Protein AF-A0A1V5KSR5-F1 (afdb_monomer)

Structure (mmCIF, N/CA/C/O backbone):
data_AF-A0A1V5KSR5-F1
#
_entry.id   AF-A0A1V5KSR5-F1
#
loop_
_atom_site.group_PDB
_atom_site.id
_atom_site.type_symbol
_atom_site.label_atom_id
_atom_site.label_alt_id
_atom_site.label_comp_id
_atom_site.label_asym_id
_atom_site.label_entity_id
_atom_site.label_seq_id
_atom_site.pdbx_PDB_ins_code
_atom_site.Cartn_x
_atom_site.Cartn_y
_atom_site.Cartn_z
_atom_site.occupancy
_atom_site.B_iso_or_equiv
_atom_site.auth_seq_id
_atom_site.auth_comp_id
_atom_site.auth_asym_id
_atom_site.auth_atom_id
_atom_site.pdbx_PDB_model_num
ATOM 1 N N . MET A 1 1 ? 2.555 12.679 0.188 1.00 94.00 1 MET A N 1
ATOM 2 C CA . MET A 1 1 ? 1.390 11.803 0.473 1.00 94.00 1 MET A CA 1
ATOM 3 C C . MET A 1 1 ? 0.730 12.075 1.829 1.00 94.00 1 MET A C 1
ATOM 5 O O . MET A 1 1 ? -0.489 12.049 1.887 1.00 94.00 1 MET A O 1
ATOM 9 N N . GLN A 1 2 ? 1.473 12.402 2.895 1.00 97.75 2 GLN A N 1
ATOM 10 C CA . GLN A 1 2 ? 0.909 12.719 4.222 1.00 97.75 2 GLN A CA 1
ATOM 11 C C . GLN A 1 2 ? -0.138 13.855 4.212 1.00 97.75 2 GLN A C 1
ATOM 13 O O . GLN A 1 2 ? -1.221 13.693 4.763 1.00 97.75 2 GLN A O 1
ATOM 18 N N . G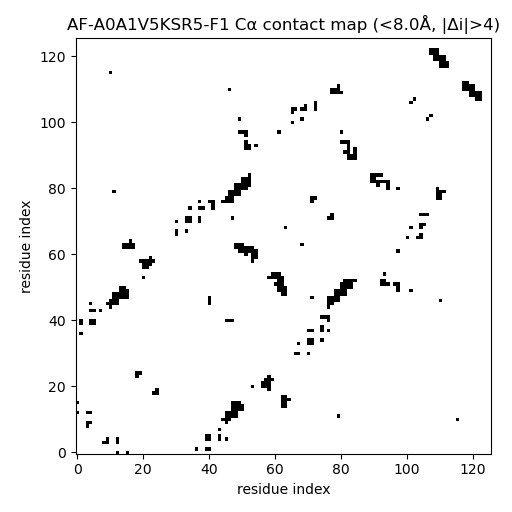LN A 1 3 ? 0.135 14.974 3.529 1.00 98.31 3 GLN A N 1
ATOM 19 C CA . GLN A 1 3 ? -0.839 16.070 3.383 1.00 98.31 3 GLN A CA 1
ATOM 20 C C . GLN A 1 3 ? -2.127 15.622 2.673 1.00 98.31 3 GLN A C 1
ATOM 22 O O . GLN A 1 3 ? -3.218 15.999 3.085 1.00 98.31 3 GLN A O 1
ATOM 27 N N . ALA A 1 4 ? -2.012 14.773 1.645 1.00 98.25 4 ALA A N 1
ATOM 28 C CA . ALA A 1 4 ? -3.173 14.206 0.962 1.00 98.25 4 ALA A CA 1
ATOM 29 C C . ALA A 1 4 ? -3.994 13.322 1.912 1.00 98.25 4 ALA A C 1
ATOM 31 O O . ALA A 1 4 ? -5.208 13.487 1.983 1.00 98.25 4 ALA A O 1
ATOM 32 N N . ALA A 1 5 ? -3.342 12.462 2.704 1.00 98.38 5 ALA A N 1
ATOM 33 C CA . ALA A 1 5 ? -4.019 11.652 3.717 1.00 98.38 5 ALA A CA 1
ATOM 34 C C . ALA A 1 5 ? -4.799 12.524 4.718 1.00 98.38 5 ALA A C 1
ATOM 36 O O . ALA A 1 5 ? -5.960 12.253 5.001 1.00 98.38 5 ALA A O 1
ATOM 37 N N . LEU A 1 6 ? -4.200 13.620 5.191 1.00 98.44 6 LEU A N 1
ATOM 38 C CA . LEU A 1 6 ? -4.814 14.531 6.165 1.00 98.44 6 LEU A CA 1
ATOM 39 C C . LEU A 1 6 ? -5.889 15.463 5.584 1.00 98.44 6 LEU A C 1
ATOM 41 O O . LEU A 1 6 ? -6.563 16.148 6.347 1.00 98.44 6 LEU A O 1
ATOM 45 N N . SER A 1 7 ? -6.072 15.498 4.264 1.00 98.38 7 SER A N 1
ATOM 46 C CA . SER A 1 7 ? -7.016 16.421 3.618 1.00 98.38 7 SER A CA 1
ATOM 47 C C . SER A 1 7 ? -8.494 16.077 3.850 1.00 98.38 7 SER A C 1
ATOM 49 O O . SER A 1 7 ? -9.356 16.924 3.636 1.00 98.38 7 SER A O 1
ATOM 51 N N . GLY A 1 8 ? -8.807 14.831 4.228 1.00 97.19 8 GLY A N 1
ATOM 52 C CA . GLY A 1 8 ? -10.183 14.321 4.301 1.00 97.19 8 GLY A CA 1
ATOM 53 C C . GLY A 1 8 ? -10.836 14.042 2.936 1.00 97.19 8 GLY A C 1
ATOM 54 O O . GLY A 1 8 ? -12.001 13.648 2.875 1.00 97.19 8 GLY A O 1
ATOM 55 N N . LEU A 1 9 ? -10.100 14.218 1.833 1.00 98.12 9 LEU A N 1
ATOM 56 C CA . LEU A 1 9 ? -10.627 14.046 0.476 1.00 98.12 9 LEU A CA 1
ATOM 57 C C . LEU A 1 9 ? -10.590 12.594 -0.014 1.00 98.12 9 LEU A C 1
ATOM 59 O O . LEU A 1 9 ? -11.379 12.230 -0.884 1.00 98.12 9 LEU A O 1
ATOM 63 N N . PHE A 1 10 ? -9.700 11.767 0.536 1.00 98.31 10 PHE A N 1
ATOM 64 C CA . PHE A 1 10 ? -9.401 10.438 0.005 1.00 98.31 10 PHE A CA 1
ATOM 65 C C . PHE A 1 10 ? -9.655 9.346 1.035 1.00 98.31 10 PHE A C 1
ATOM 67 O O . PHE A 1 10 ? -9.321 9.497 2.206 1.00 98.31 10 PHE A O 1
ATOM 74 N N . ASP A 1 11 ? -10.184 8.218 0.569 1.00 98.50 11 ASP A N 1
ATOM 75 C CA . ASP A 1 11 ? -10.325 7.007 1.382 1.00 98.50 11 ASP A CA 1
ATOM 76 C C . ASP A 1 11 ? -9.084 6.099 1.258 1.00 98.50 11 ASP A C 1
ATOM 78 O O . ASP A 1 11 ? -8.766 5.331 2.168 1.00 98.50 11 ASP A O 1
ATOM 82 N N . ILE A 1 12 ? -8.376 6.196 0.125 1.00 98.62 12 ILE A N 1
ATOM 83 C CA . ILE A 1 12 ? -7.230 5.365 -0.259 1.00 98.62 12 ILE A CA 1
ATOM 84 C C . ILE A 1 12 ? -6.104 6.278 -0.753 1.00 98.62 12 ILE A C 1
ATOM 86 O O . ILE A 1 12 ? -6.349 7.189 -1.545 1.00 98.62 12 ILE A O 1
ATOM 90 N N . ILE A 1 13 ? -4.868 6.009 -0.333 1.00 98.62 13 ILE A N 1
ATOM 91 C CA . ILE A 1 13 ? -3.665 6.596 -0.925 1.00 98.62 13 ILE A CA 1
ATOM 92 C C . ILE A 1 13 ? -2.985 5.547 -1.807 1.00 98.62 13 ILE A C 1
ATOM 94 O O . ILE A 1 13 ? -2.533 4.509 -1.319 1.00 98.62 13 ILE A O 1
ATOM 98 N N . ALA A 1 14 ? -2.952 5.832 -3.108 1.00 97.50 14 ALA A N 1
ATOM 99 C CA . ALA A 1 14 ? -2.456 4.932 -4.142 1.00 97.50 14 ALA A CA 1
ATOM 100 C C . ALA A 1 14 ? -0.925 4.806 -4.137 1.00 97.50 14 ALA A C 1
ATOM 102 O O . ALA A 1 14 ? -0.228 5.776 -3.805 1.00 97.50 14 ALA A O 1
ATOM 103 N N . HIS A 1 15 ? -0.434 3.622 -4.532 1.00 94.50 15 HIS A N 1
ATOM 104 C CA . HIS A 1 15 ? 0.977 3.277 -4.782 1.00 94.50 15 HIS A CA 1
ATOM 105 C C . HIS A 1 15 ? 1.992 4.075 -3.922 1.00 94.50 15 HIS A C 1
ATOM 107 O O . HIS A 1 15 ? 2.746 4.909 -4.445 1.00 94.50 15 HIS A O 1
ATOM 113 N N . PRO A 1 16 ? 2.006 3.878 -2.587 1.00 93.06 16 PRO A N 1
ATOM 114 C CA . PRO A 1 16 ? 3.008 4.492 -1.719 1.00 93.06 16 PRO A CA 1
ATOM 115 C C . PRO A 1 16 ? 4.393 4.005 -2.150 1.00 93.06 16 PRO A C 1
ATOM 117 O O . PRO A 1 16 ? 4.532 2.826 -2.414 1.00 93.06 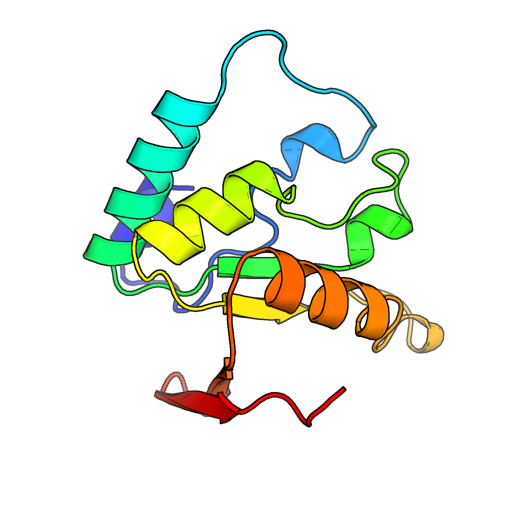16 PRO A O 1
ATOM 120 N N . ASP A 1 17 ? 5.387 4.896 -2.214 1.00 96.81 17 ASP A N 1
ATOM 121 C CA . ASP A 1 17 ? 6.733 4.670 -2.787 1.00 96.81 17 ASP A CA 1
ATOM 122 C C . ASP A 1 17 ? 6.871 4.671 -4.327 1.00 96.81 17 ASP A C 1
ATOM 124 O O . ASP A 1 17 ? 7.949 4.367 -4.842 1.00 96.81 17 ASP A O 1
ATOM 128 N N . LEU A 1 18 ? 5.861 5.175 -5.058 1.00 97.31 18 LEU A N 1
ATOM 129 C CA . LEU A 1 18 ? 5.872 5.364 -6.525 1.00 97.31 18 LEU A CA 1
ATOM 130 C C . LEU A 1 18 ? 7.171 5.964 -7.099 1.00 97.31 18 LEU A C 1
ATOM 132 O O . LEU A 1 18 ? 7.512 5.700 -8.250 1.00 97.31 18 LEU A O 1
ATOM 136 N N . ILE A 1 19 ? 7.916 6.749 -6.313 1.00 95.81 19 ILE A N 1
ATOM 137 C CA . ILE A 1 19 ? 9.224 7.299 -6.694 1.00 95.81 19 ILE A CA 1
ATOM 138 C C . ILE A 1 19 ? 10.179 6.234 -7.270 1.00 95.81 19 ILE A C 1
ATOM 140 O O . ILE A 1 19 ? 10.963 6.547 -8.163 1.00 95.81 19 ILE A O 1
ATOM 144 N N . LYS A 1 20 ? 10.053 4.960 -6.858 1.00 96.81 20 LYS A N 1
ATOM 145 C CA . LYS A 1 20 ? 10.873 3.851 -7.369 1.00 96.81 20 LYS A CA 1
ATOM 146 C C . LYS A 1 20 ? 10.484 3.335 -8.756 1.00 96.81 20 LYS A C 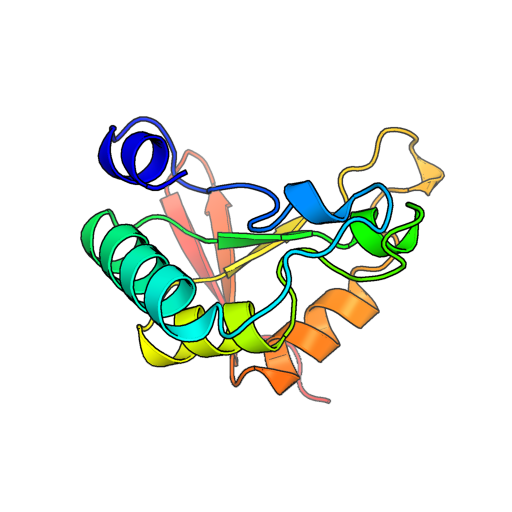1
ATOM 148 O O . LYS A 1 20 ? 11.152 2.438 -9.265 1.00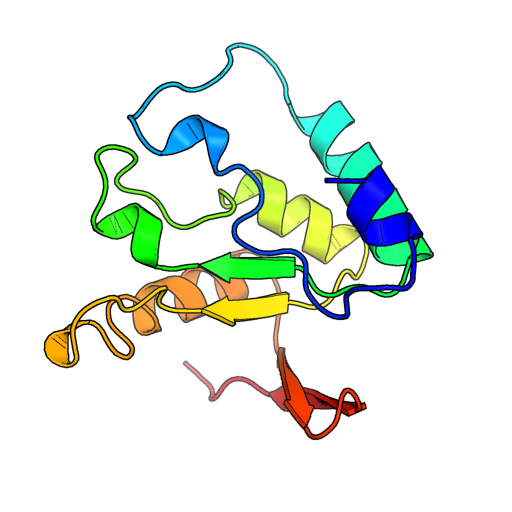 96.81 20 LYS A O 1
ATOM 153 N N . LYS A 1 21 ? 9.430 3.871 -9.389 1.00 97.94 21 LYS A N 1
ATOM 154 C CA . LYS A 1 21 ? 8.841 3.370 -10.650 1.00 97.94 21 LYS A CA 1
ATOM 155 C C . LYS A 1 21 ? 9.861 3.070 -11.745 1.00 97.94 21 LYS A C 1
ATOM 157 O O . LYS A 1 21 ? 9.766 2.033 -12.396 1.00 97.94 21 LYS A O 1
ATOM 162 N N . PHE A 1 22 ? 10.855 3.936 -11.903 1.00 98.12 22 PHE A N 1
ATOM 163 C CA . PHE A 1 22 ? 11.912 3.796 -12.907 1.00 98.12 22 PHE A CA 1
ATOM 164 C C . PHE A 1 22 ? 13.225 3.251 -12.322 1.00 98.12 22 PHE A C 1
ATOM 166 O O . PHE A 1 22 ? 14.300 3.620 -12.773 1.00 98.12 22 PHE A O 1
ATOM 173 N N . ALA A 1 23 ? 13.135 2.388 -11.305 1.00 96.44 23 ALA A N 1
ATOM 174 C CA . ALA A 1 23 ? 14.255 1.762 -10.594 1.00 96.44 23 ALA A CA 1
ATOM 175 C C . ALA A 1 23 ? 15.175 2.714 -9.799 1.00 96.44 23 ALA A C 1
ATOM 177 O O . ALA A 1 23 ? 16.187 2.271 -9.256 1.00 96.44 23 ALA A O 1
ATOM 178 N N . PHE A 1 24 ? 14.804 3.989 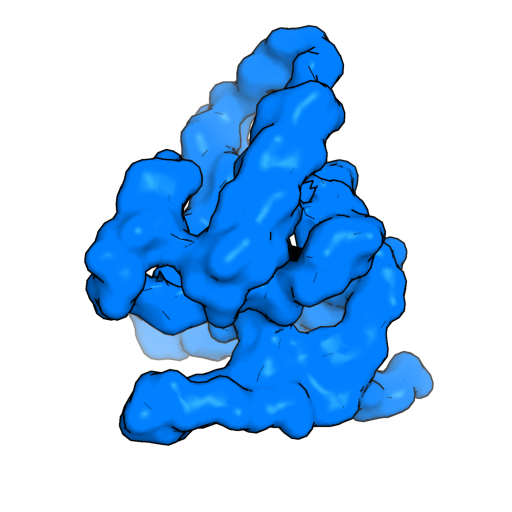-9.643 1.00 95.75 24 PHE A N 1
ATOM 179 C CA . PHE A 1 24 ? 15.505 4.933 -8.768 1.00 95.75 24 PHE A CA 1
ATOM 180 C C . PHE A 1 24 ? 15.071 4.743 -7.317 1.00 95.75 24 PHE A C 1
ATOM 182 O O . PHE A 1 24 ? 13.945 5.070 -6.947 1.00 95.75 24 PHE A O 1
ATOM 189 N N . ARG A 1 25 ? 15.967 4.217 -6.482 1.00 94.12 25 ARG A N 1
ATOM 190 C CA . ARG A 1 25 ? 15.710 4.007 -5.054 1.00 94.12 25 ARG A CA 1
ATOM 191 C C . ARG A 1 25 ? 16.557 4.978 -4.233 1.00 94.12 25 ARG A C 1
ATOM 193 O O . ARG A 1 25 ? 17.748 5.102 -4.519 1.00 94.12 25 ARG A O 1
ATOM 200 N N . PRO A 1 26 ? 15.975 5.678 -3.246 1.00 91.38 26 PRO A N 1
ATOM 201 C CA . PRO A 1 26 ? 16.767 6.496 -2.343 1.00 91.38 26 PRO A CA 1
ATOM 202 C C . PRO A 1 26 ? 17.715 5.605 -1.531 1.00 91.38 26 PRO A C 1
ATOM 204 O O . PRO A 1 26 ? 17.384 4.471 -1.189 1.00 91.38 26 PRO A O 1
ATOM 207 N N . SER A 1 27 ? 18.906 6.122 -1.248 1.00 91.44 27 SER A N 1
ATOM 208 C CA . SER A 1 27 ? 19.889 5.468 -0.387 1.00 91.44 27 SER A CA 1
ATOM 209 C C . SER A 1 27 ? 19.646 5.806 1.083 1.00 91.44 27 SER A C 1
ATOM 211 O O . SER A 1 27 ? 19.194 6.908 1.392 1.00 91.44 27 SER A O 1
ATOM 213 N N . GLY A 1 28 ? 20.059 4.913 1.982 1.00 93.50 28 GLY A N 1
ATOM 214 C CA . GLY A 1 28 ? 19.965 5.113 3.429 1.00 93.50 28 GLY A CA 1
ATOM 215 C C . GLY A 1 28 ? 18.742 4.446 4.053 1.00 93.50 28 GLY A C 1
ATOM 216 O O . GLY A 1 28 ? 17.988 3.742 3.381 1.00 93.50 28 GLY A O 1
ATOM 217 N N . ASP A 1 29 ? 18.579 4.649 5.359 1.00 94.81 29 ASP A N 1
ATOM 218 C CA . ASP A 1 29 ? 17.462 4.089 6.115 1.00 94.81 29 ASP A CA 1
ATOM 219 C C . ASP A 1 29 ? 16.204 4.953 5.957 1.00 94.81 29 ASP A C 1
ATOM 221 O O . ASP A 1 29 ? 16.155 6.111 6.373 1.00 94.81 29 ASP A O 1
ATOM 225 N N . LEU A 1 30 ? 15.178 4.369 5.343 1.00 96.25 30 LEU A N 1
ATOM 226 C CA . LEU A 1 30 ? 13.883 5.007 5.116 1.00 96.25 30 LEU A CA 1
ATOM 227 C C . LEU A 1 30 ? 12.875 4.684 6.216 1.00 96.25 30 LEU A C 1
ATOM 229 O O . LEU A 1 30 ? 11.791 5.272 6.224 1.00 96.25 30 LEU A O 1
ATOM 233 N N . ARG A 1 31 ? 13.208 3.777 7.145 1.00 96.56 31 ARG A N 1
ATOM 234 C CA . ARG A 1 31 ? 12.299 3.343 8.205 1.00 96.56 31 ARG A CA 1
ATOM 235 C C . ARG A 1 31 ? 11.710 4.528 8.976 1.00 96.56 31 ARG A C 1
ATOM 237 O O . ARG A 1 31 ? 10.489 4.541 9.101 1.00 96.56 31 ARG A O 1
ATOM 244 N N . PRO A 1 32 ? 12.467 5.566 9.393 1.00 98.06 32 PRO A N 1
ATOM 245 C CA . PRO A 1 32 ? 11.877 6.709 10.095 1.00 98.06 32 PRO A CA 1
ATOM 246 C C . PRO A 1 32 ? 10.776 7.416 9.289 1.00 98.06 32 PRO A C 1
ATOM 248 O O . PRO A 1 32 ? 9.712 7.718 9.825 1.00 98.06 32 PRO A O 1
ATOM 251 N N . LEU A 1 33 ? 10.993 7.613 7.984 1.00 97.50 33 LEU A N 1
ATOM 252 C CA . LEU A 1 33 ? 10.015 8.239 7.088 1.00 97.50 33 LEU A CA 1
ATOM 253 C C . LEU A 1 33 ? 8.780 7.350 6.877 1.00 97.50 33 LEU A C 1
ATOM 255 O O . LEU A 1 33 ? 7.651 7.844 6.775 1.00 97.50 33 LEU A O 1
ATOM 259 N N . TYR A 1 34 ? 8.983 6.035 6.799 1.00 98.25 34 TYR A N 1
ATOM 260 C CA . TYR A 1 34 ? 7.901 5.062 6.684 1.00 98.25 34 TYR A CA 1
ATOM 261 C C . TYR A 1 34 ? 7.032 5.027 7.939 1.00 98.25 34 TYR A C 1
ATOM 263 O O . TYR A 1 34 ? 5.810 5.070 7.814 1.00 98.25 34 TYR A O 1
ATOM 271 N N . GLU A 1 35 ? 7.640 5.025 9.126 1.00 98.56 35 GLU A N 1
ATOM 272 C CA . GLU A 1 35 ? 6.930 5.066 10.411 1.00 98.56 35 GLU A CA 1
ATOM 273 C C . GLU A 1 35 ? 6.134 6.360 10.565 1.00 98.56 35 GLU A C 1
ATOM 275 O O . GLU A 1 35 ? 4.944 6.335 10.881 1.00 98.56 35 GLU A O 1
ATOM 280 N N . GLU A 1 36 ? 6.751 7.501 10.249 1.00 98.62 36 GLU A N 1
ATOM 281 C CA . GLU A 1 36 ? 6.073 8.796 10.270 1.00 98.62 36 GLU A CA 1
ATOM 282 C C . GLU A 1 36 ? 4.860 8.798 9.326 1.00 98.62 36 GLU A C 1
ATOM 284 O O . GLU A 1 36 ? 3.758 9.225 9.682 1.00 98.62 36 GLU A O 1
ATOM 289 N N . THR A 1 37 ? 5.030 8.270 8.113 1.00 98.62 37 THR A N 1
ATOM 290 C CA . THR A 1 37 ? 3.943 8.180 7.134 1.00 98.62 37 THR A CA 1
ATOM 291 C C . THR A 1 37 ? 2.841 7.221 7.588 1.00 98.62 37 THR A C 1
ATOM 293 O O . THR A 1 37 ? 1.660 7.552 7.455 1.00 98.62 37 THR A O 1
ATOM 296 N N . ALA A 1 38 ? 3.193 6.069 8.161 1.00 98.81 38 ALA A N 1
ATOM 297 C CA . ALA A 1 38 ? 2.244 5.095 8.689 1.00 98.81 38 ALA A CA 1
ATOM 298 C C . ALA A 1 38 ? 1.424 5.674 9.851 1.00 98.81 38 ALA A C 1
ATOM 300 O O . ALA A 1 38 ? 0.196 5.546 9.859 1.00 98.81 38 ALA A O 1
ATOM 301 N N . ALA A 1 39 ? 2.064 6.404 10.767 1.00 98.81 39 ALA A N 1
ATOM 302 C CA . ALA A 1 39 ? 1.390 7.124 11.842 1.00 98.81 39 ALA A CA 1
ATOM 303 C C . ALA A 1 39 ? 0.403 8.176 11.304 1.00 98.81 39 ALA A C 1
ATOM 305 O O . ALA A 1 39 ? -0.735 8.265 11.779 1.00 98.81 39 ALA A O 1
ATOM 306 N N . VAL A 1 40 ? 0.785 8.934 10.268 1.00 98.81 40 VAL A N 1
ATOM 307 C CA . VAL A 1 40 ? -0.117 9.899 9.616 1.00 98.81 40 VAL A CA 1
ATOM 308 C C . VAL A 1 40 ? -1.303 9.201 8.953 1.00 98.81 40 VAL A C 1
ATOM 310 O O . VAL A 1 40 ? -2.437 9.647 9.120 1.00 98.81 40 VAL A O 1
ATOM 313 N N . PHE A 1 41 ? -1.081 8.100 8.233 1.00 98.75 41 PHE A N 1
ATOM 314 C CA . PHE A 1 41 ? -2.159 7.360 7.569 1.00 98.75 41 PHE A CA 1
ATOM 315 C C . PHE A 1 41 ? -3.132 6.780 8.593 1.00 98.75 41 PHE A C 1
ATOM 317 O O . PHE A 1 41 ? -4.349 6.897 8.434 1.00 98.75 41 PHE A O 1
ATOM 324 N N . LYS A 1 42 ? -2.598 6.233 9.692 1.00 98.62 42 LYS A N 1
ATOM 325 C CA . LYS A 1 42 ? -3.390 5.739 10.815 1.00 98.62 42 LYS A CA 1
ATOM 326 C C . LYS A 1 42 ? -4.252 6.842 11.422 1.00 98.62 42 LYS A C 1
ATOM 328 O O . LYS A 1 42 ? -5.449 6.631 11.614 1.00 98.62 42 LYS A O 1
ATOM 333 N N . LYS A 1 43 ? -3.665 8.014 11.686 1.00 98.50 43 LYS A N 1
ATOM 334 C CA . LYS A 1 43 ? -4.372 9.189 12.215 1.00 98.50 43 LYS A CA 1
ATOM 335 C C . LYS A 1 43 ? -5.459 9.685 11.259 1.00 98.50 43 LYS A C 1
ATOM 337 O O . LYS A 1 43 ? -6.548 10.025 11.707 1.00 98.50 43 LYS A O 1
ATOM 342 N N . ALA A 1 44 ? -5.169 9.721 9.961 1.00 98.50 44 ALA A N 1
ATOM 343 C CA . ALA A 1 44 ? -6.104 10.156 8.929 1.00 98.50 44 ALA A CA 1
ATOM 344 C C . ALA A 1 44 ? -7.238 9.148 8.667 1.00 98.50 44 ALA A C 1
ATOM 346 O O . ALA A 1 44 ? -8.266 9.507 8.101 1.00 98.50 44 ALA A O 1
ATOM 347 N N . GLY A 1 45 ? -7.061 7.884 9.062 1.00 98.06 45 GLY A N 1
ATOM 348 C CA . GLY A 1 45 ? -8.042 6.824 8.832 1.00 98.06 45 GLY A CA 1
ATOM 349 C C . GLY A 1 45 ? -8.106 6.330 7.383 1.00 98.06 45 GLY A C 1
ATOM 350 O O . GLY A 1 45 ? -9.061 5.630 7.035 1.00 98.06 45 GLY A O 1
ATOM 351 N N . VAL A 1 46 ? -7.101 6.662 6.566 1.00 98.69 46 VAL A N 1
ATOM 352 C CA . VAL A 1 46 ? -7.003 6.246 5.160 1.00 98.69 46 VAL A CA 1
ATOM 353 C C . VAL A 1 46 ? -6.474 4.820 5.022 1.00 98.69 46 VAL A C 1
ATOM 355 O O . VAL A 1 46 ? -5.842 4.267 5.924 1.00 98.69 46 VAL A O 1
ATOM 358 N N . CYS A 1 47 ? -6.729 4.227 3.864 1.00 98.50 47 CYS A N 1
ATOM 359 C CA . CYS A 1 47 ? -6.199 2.938 3.449 1.00 98.50 47 CYS A CA 1
ATOM 360 C C . CYS A 1 47 ? -4.979 3.123 2.534 1.00 98.50 47 CYS A C 1
ATOM 362 O O . CYS A 1 47 ? -4.946 4.052 1.728 1.00 98.50 47 CYS A O 1
ATOM 364 N N . ALA A 1 48 ? -3.979 2.250 2.641 1.00 98.75 48 ALA A N 1
ATOM 365 C CA . ALA A 1 48 ? -2.870 2.199 1.691 1.00 98.75 48 ALA A CA 1
ATOM 366 C C . ALA A 1 48 ? -3.190 1.219 0.552 1.00 98.75 48 ALA A C 1
ATOM 368 O O . ALA A 1 48 ? -3.651 0.102 0.789 1.00 98.75 48 ALA A O 1
ATOM 369 N N . GLU A 1 49 ? -2.952 1.617 -0.693 1.00 98.75 49 GLU A N 1
ATOM 370 C CA . GLU A 1 49 ? -3.036 0.690 -1.822 1.00 98.75 49 GLU A CA 1
ATOM 371 C C . GLU A 1 49 ? -1.776 -0.176 -1.910 1.00 98.75 49 GLU A C 1
ATOM 373 O O . GLU A 1 49 ? -0.660 0.341 -1.887 1.00 98.75 49 GLU A O 1
ATOM 378 N N . VAL A 1 50 ? -1.967 -1.483 -2.083 1.00 98.81 50 VAL A N 1
ATOM 379 C CA . VAL A 1 50 ? -0.945 -2.409 -2.567 1.00 98.81 50 VAL A CA 1
ATOM 380 C C . VAL A 1 50 ? -1.182 -2.634 -4.057 1.00 98.81 50 VAL A C 1
ATOM 382 O O . VAL A 1 50 ? -2.155 -3.274 -4.468 1.00 98.81 50 VAL A O 1
ATOM 385 N N . ASN A 1 51 ? -0.302 -2.057 -4.864 1.00 98.75 51 ASN A N 1
ATOM 386 C CA . ASN A 1 51 ? -0.4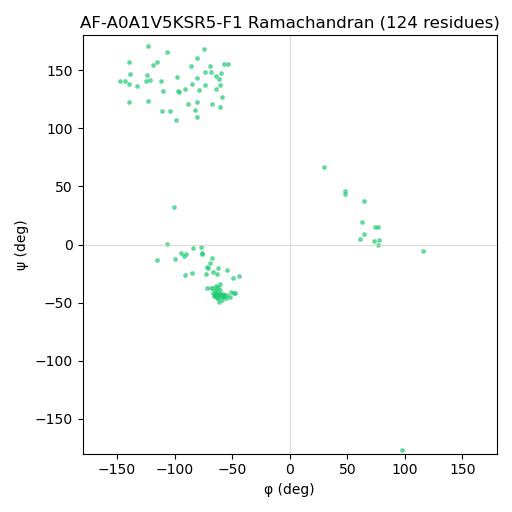47 -1.903 -6.297 1.00 98.75 51 ASN A CA 1
ATOM 387 C C . ASN A 1 51 ? 0.543 -2.792 -7.059 1.00 98.75 51 ASN A C 1
ATOM 389 O O . ASN A 1 51 ? 1.762 -2.599 -7.001 1.00 98.75 51 ASN A O 1
ATOM 393 N N . SER A 1 52 ? 0.013 -3.759 -7.808 1.00 98.69 52 SER A N 1
ATOM 394 C CA . SER A 1 52 ? 0.811 -4.741 -8.549 1.00 98.69 52 SER A CA 1
ATOM 395 C C . SER A 1 52 ? 1.444 -4.197 -9.833 1.00 98.69 52 SER A C 1
ATOM 397 O O . SER A 1 52 ? 2.262 -4.879 -10.453 1.00 98.69 52 SER A O 1
ATOM 399 N N . ALA A 1 53 ? 1.119 -2.969 -10.243 1.00 98.38 53 ALA A N 1
ATOM 400 C CA . ALA A 1 53 ? 1.632 -2.381 -11.476 1.00 98.38 53 ALA A CA 1
ATOM 401 C C . ALA A 1 53 ? 3.143 -2.199 -11.489 1.00 98.38 53 ALA A C 1
ATOM 403 O O . ALA A 1 53 ? 3.744 -2.226 -12.561 1.00 98.38 53 ALA A O 1
ATOM 404 N N . GLY A 1 54 ? 3.773 -2.068 -10.322 1.00 98.12 54 GLY A N 1
ATOM 405 C CA . GLY A 1 54 ? 5.222 -1.938 -10.238 1.00 98.12 54 GLY A CA 1
ATOM 406 C C . GLY A 1 54 ? 5.989 -3.150 -10.777 1.00 98.12 54 GLY A C 1
ATOM 407 O O . GLY A 1 54 ? 7.120 -2.984 -11.228 1.00 98.12 54 GLY A O 1
ATOM 408 N N . LEU A 1 55 ? 5.346 -4.324 -10.873 1.00 98.31 55 LEU A N 1
ATOM 409 C CA . LEU A 1 55 ? 5.881 -5.507 -11.562 1.00 98.31 55 LEU A CA 1
ATOM 410 C C . LEU A 1 55 ? 6.019 -5.312 -13.082 1.00 98.31 55 LEU A C 1
ATOM 412 O O . LEU A 1 55 ? 6.816 -5.995 -13.717 1.00 98.31 55 LEU A O 1
ATOM 416 N N . ARG A 1 56 ? 5.246 -4.395 -13.679 1.00 97.69 56 ARG A N 1
ATOM 417 C CA . ARG A 1 56 ? 5.274 -4.084 -15.122 1.00 97.69 56 ARG A CA 1
ATOM 418 C C . ARG A 1 56 ? 6.239 -2.949 -15.475 1.00 97.69 56 ARG A C 1
ATOM 420 O O . ARG A 1 56 ? 6.461 -2.685 -16.653 1.00 97.69 56 ARG A O 1
ATOM 427 N N . TYR A 1 57 ? 6.773 -2.252 -14.475 1.00 97.75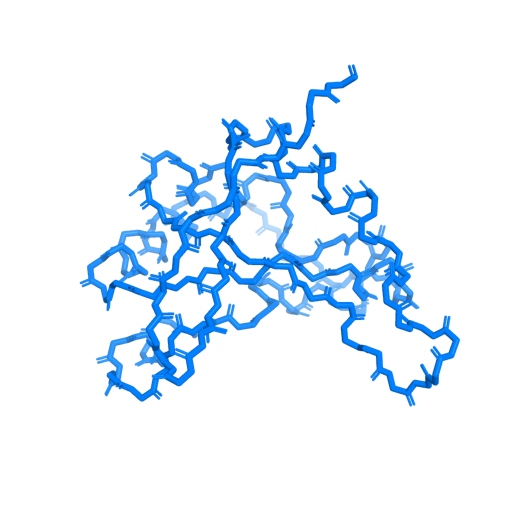 57 TYR A N 1
ATOM 428 C CA . TYR A 1 57 ? 7.689 -1.124 -14.645 1.00 97.75 57 TYR A CA 1
ATOM 429 C C . TYR A 1 57 ? 9.124 -1.519 -14.266 1.00 97.75 57 TYR A C 1
ATOM 431 O O . TYR A 1 57 ? 9.312 -2.538 -13.603 1.00 97.75 57 TYR A O 1
ATOM 439 N N . PRO A 1 58 ? 10.148 -0.714 -14.622 1.00 98.31 58 PRO A N 1
ATOM 440 C CA . PRO A 1 58 ? 11.543 -1.013 -14.281 1.00 98.31 58 PRO A CA 1
ATOM 441 C C . PRO A 1 58 ? 11.810 -1.239 -12.787 1.00 98.31 58 PRO A C 1
ATOM 443 O O . PRO A 1 58 ? 12.791 -1.888 -12.439 1.00 98.31 58 PRO A O 1
ATOM 446 N N . ALA A 1 59 ? 10.942 -0.732 -11.902 1.00 97.69 59 ALA A N 1
ATOM 447 C CA . ALA A 1 59 ? 10.955 -1.075 -10.482 1.00 97.69 59 ALA A CA 1
ATOM 448 C C . ALA A 1 59 ? 11.021 -2.594 -10.238 1.00 97.69 59 ALA A C 1
ATOM 450 O O . ALA A 1 59 ? 11.759 -3.018 -9.348 1.00 97.69 59 ALA A O 1
ATOM 451 N N . GLY A 1 60 ? 10.263 -3.382 -11.014 1.00 97.94 60 GLY A N 1
ATOM 452 C CA . GLY A 1 60 ? 10.160 -4.837 -10.882 1.00 97.94 60 GLY A CA 1
ATOM 453 C C . GLY A 1 60 ? 9.566 -5.289 -9.546 1.00 97.94 60 GLY A C 1
ATOM 454 O O . GLY A 1 60 ? 9.787 -6.418 -9.123 1.00 97.94 60 GLY A O 1
ATOM 455 N N . GLU A 1 61 ? 8.857 -4.402 -8.850 1.00 98.06 61 GLU A N 1
ATOM 456 C CA . GLU A 1 61 ? 8.454 -4.576 -7.457 1.00 98.06 61 GLU A CA 1
ATOM 457 C C . GLU A 1 61 ? 7.100 -3.906 -7.217 1.00 98.06 61 GLU A C 1
ATOM 459 O O . GLU A 1 61 ? 6.852 -2.811 -7.716 1.00 98.06 61 GLU A O 1
ATOM 464 N N . ILE A 1 62 ? 6.240 -4.546 -6.428 1.00 98.62 62 ILE A N 1
ATOM 465 C CA . ILE A 1 62 ? 4.945 -4.010 -5.991 1.00 98.62 62 ILE A CA 1
ATOM 466 C C . ILE A 1 62 ? 5.134 -2.704 -5.194 1.00 98.62 62 ILE A C 1
ATOM 468 O O . ILE A 1 62 ? 6.137 -2.518 -4.497 1.00 98.62 62 ILE A O 1
ATOM 472 N N . TYR A 1 63 ? 4.162 -1.796 -5.306 1.00 98.56 63 TYR A N 1
ATOM 473 C CA . TYR A 1 63 ? 4.069 -0.602 -4.460 1.00 98.56 63 TYR A CA 1
ATOM 474 C C . TYR A 1 63 ? 3.096 -0.874 -3.301 1.00 98.56 63 TYR A C 1
ATOM 476 O O . TYR A 1 63 ? 1.992 -1.334 -3.576 1.00 98.56 63 TYR A O 1
ATOM 484 N N . PRO A 1 64 ? 3.417 -0.578 -2.036 1.00 98.56 64 PRO A N 1
ATOM 485 C CA . PRO A 1 64 ? 4.749 -0.257 -1.545 1.00 98.56 64 PRO A CA 1
ATOM 486 C C . PRO A 1 64 ? 5.650 -1.499 -1.445 1.00 98.56 64 PRO A C 1
ATOM 488 O O . PRO A 1 64 ? 5.177 -2.635 -1.502 1.00 98.56 64 PRO A O 1
ATOM 491 N N . ALA A 1 65 ? 6.951 -1.274 -1.242 1.00 97.81 65 ALA A N 1
ATOM 492 C CA . ALA A 1 65 ? 7.913 -2.304 -0.852 1.00 97.81 65 ALA A CA 1
ATOM 493 C C . ALA A 1 65 ? 7.493 -2.992 0.458 1.00 97.81 65 ALA A C 1
ATOM 495 O O . ALA A 1 65 ? 6.815 -2.393 1.300 1.00 97.81 65 ALA A O 1
ATOM 496 N N . LEU A 1 66 ? 7.952 -4.232 0.663 1.00 98.38 66 LEU A N 1
ATOM 497 C CA . LEU A 1 66 ? 7.584 -5.038 1.831 1.00 98.38 66 LEU A CA 1
ATOM 498 C C . LEU A 1 66 ? 7.871 -4.331 3.161 1.00 98.38 66 LEU A C 1
ATOM 500 O O . LEU A 1 66 ? 7.037 -4.369 4.060 1.00 98.38 66 LEU A O 1
ATOM 504 N N . ASP A 1 67 ? 9.025 -3.680 3.293 1.00 97.62 67 ASP A N 1
ATOM 505 C CA . ASP A 1 67 ? 9.415 -3.041 4.554 1.00 97.62 67 ASP A CA 1
ATOM 506 C C . ASP A 1 67 ? 8.504 -1.866 4.908 1.00 97.62 67 ASP A C 1
ATOM 508 O O . ASP A 1 67 ? 8.124 -1.706 6.066 1.00 97.62 67 ASP A O 1
ATOM 512 N N . PHE A 1 68 ? 8.066 -1.099 3.908 1.00 98.38 68 PHE A N 1
ATOM 513 C CA . PHE A 1 68 ? 7.088 -0.038 4.124 1.00 98.38 68 PHE A CA 1
ATOM 514 C C . PHE A 1 68 ? 5.692 -0.616 4.414 1.00 98.38 68 PHE A C 1
ATOM 516 O O . PHE A 1 68 ? 4.980 -0.129 5.295 1.00 98.38 68 PHE A O 1
ATOM 523 N N . LEU A 1 69 ? 5.317 -1.712 3.745 1.00 98.81 69 LEU A N 1
ATOM 524 C CA . LEU A 1 69 ? 4.075 -2.431 4.030 1.00 98.81 69 LEU A CA 1
ATOM 525 C C . LEU A 1 69 ? 4.040 -2.995 5.462 1.00 98.81 69 LEU A C 1
ATOM 527 O O . LEU A 1 69 ? 2.989 -2.969 6.102 1.00 98.81 69 LEU A O 1
ATOM 531 N N . LYS A 1 70 ? 5.179 -3.457 5.992 1.00 98.75 70 LYS A N 1
ATOM 532 C CA . LYS A 1 70 ? 5.319 -3.875 7.395 1.00 98.75 70 LYS A CA 1
ATOM 533 C C . LYS A 1 70 ? 5.123 -2.703 8.357 1.00 98.75 70 LYS A C 1
ATOM 535 O O . LYS A 1 70 ? 4.364 -2.854 9.307 1.00 98.75 70 LYS A O 1
ATOM 540 N N . CYS A 1 71 ? 5.677 -1.517 8.077 1.00 98.62 71 CYS A N 1
ATOM 541 C CA . CYS A 1 71 ? 5.401 -0.324 8.897 1.00 98.62 71 CYS A CA 1
ATOM 542 C C . CYS A 1 71 ? 3.898 -0.012 8.959 1.00 98.62 71 CYS A C 1
ATOM 544 O O . CYS A 1 71 ? 3.354 0.265 10.030 1.00 98.62 71 CYS A O 1
ATOM 546 N N . PHE A 1 72 ? 3.205 -0.094 7.816 1.00 98.81 72 PHE A N 1
ATOM 547 C CA . PHE A 1 72 ? 1.751 0.070 7.771 1.00 98.81 72 PHE A CA 1
ATOM 548 C C . PHE A 1 72 ? 1.024 -0.979 8.615 1.00 98.81 72 PHE A C 1
ATOM 550 O O . PHE A 1 72 ? 0.095 -0.623 9.347 1.00 98.81 72 PHE A O 1
ATOM 557 N N . PHE A 1 73 ? 1.452 -2.241 8.556 1.00 98.81 73 PHE A N 1
ATOM 558 C CA . PHE A 1 73 ? 0.869 -3.315 9.356 1.00 98.81 73 PHE A CA 1
ATOM 559 C C . PHE A 1 73 ? 1.029 -3.052 10.854 1.00 98.81 73 PHE A C 1
ATOM 561 O O . PHE A 1 73 ? 0.046 -3.091 11.595 1.00 98.81 73 PHE A O 1
ATOM 568 N N . GLU A 1 74 ? 2.244 -2.720 11.282 1.00 98.75 74 GLU A N 1
ATOM 569 C CA . GLU A 1 74 ? 2.589 -2.448 12.679 1.00 98.75 74 GLU A CA 1
ATOM 570 C C . GLU A 1 74 ? 1.794 -1.261 13.253 1.00 98.75 74 GLU A C 1
ATOM 572 O O . GLU A 1 74 ? 1.371 -1.291 14.408 1.00 98.75 74 GLU A O 1
ATOM 577 N N . HIS A 1 75 ? 1.484 -0.259 12.424 1.00 98.69 75 HIS A N 1
ATOM 578 C CA . HIS A 1 75 ? 0.641 0.887 12.790 1.00 98.69 75 HIS A CA 1
ATOM 579 C C . HIS A 1 75 ? -0.871 0.625 12.653 1.00 98.69 75 HIS A C 1
ATOM 581 O O . HIS A 1 75 ? -1.703 1.487 12.965 1.00 98.69 75 HIS A O 1
ATOM 587 N N . GLY A 1 76 ? -1.267 -0.553 12.169 1.00 98.50 76 GLY A N 1
ATOM 588 C CA . GLY A 1 76 ? -2.662 -0.907 11.931 1.00 98.50 76 GLY A CA 1
ATOM 589 C C . GLY A 1 76 ? -3.324 -0.041 10.856 1.00 98.50 76 GLY A C 1
ATOM 590 O O . GLY A 1 76 ? -4.489 0.351 11.021 1.00 98.50 76 GLY A O 1
ATOM 591 N N . VAL A 1 77 ? -2.578 0.302 9.801 1.00 98.81 77 VAL A N 1
ATOM 592 C CA . VAL A 1 77 ? -3.084 0.950 8.585 1.00 98.81 77 VAL A CA 1
ATOM 593 C C . VAL A 1 77 ? -3.712 -0.124 7.688 1.00 98.81 77 VAL A C 1
ATOM 595 O O . VAL A 1 77 ? -3.036 -1.098 7.348 1.00 98.81 77 VAL A O 1
ATOM 598 N N . PRO A 1 78 ? -4.999 0.002 7.312 1.00 98.62 78 PRO A N 1
ATOM 599 C CA . PRO A 1 78 ? -5.655 -0.965 6.437 1.00 98.62 78 PRO A CA 1
ATOM 600 C C . PRO A 1 78 ? -5.100 -0.907 5.011 1.00 98.62 78 PRO A C 1
ATOM 602 O O . PRO A 1 78 ? -4.676 0.157 4.553 1.00 98.62 78 PRO A O 1
ATOM 605 N N . VAL A 1 79 ? -5.181 -2.023 4.281 1.00 98.81 79 VAL A N 1
ATOM 606 C CA . VAL A 1 79 ? -4.682 -2.130 2.900 1.00 98.81 79 VAL A CA 1
ATOM 607 C C . VAL A 1 79 ? -5.753 -2.589 1.917 1.00 98.81 79 VAL A C 1
ATOM 609 O O . VAL A 1 79 ? -6.608 -3.406 2.256 1.00 98.81 79 VAL A O 1
ATOM 612 N N . THR A 1 80 ? -5.685 -2.077 0.692 1.00 98.62 80 THR A N 1
ATOM 613 C CA . THR A 1 80 ? -6.511 -2.487 -0.456 1.00 98.62 80 THR A CA 1
ATOM 614 C C . THR A 1 80 ? -5.615 -2.933 -1.613 1.00 98.62 80 THR A C 1
ATOM 616 O O . THR A 1 80 ? -4.401 -2.761 -1.561 1.00 98.62 80 THR A O 1
ATOM 619 N N . LEU A 1 81 ? -6.204 -3.515 -2.655 1.00 97.12 81 LEU A N 1
ATOM 620 C CA . LEU A 1 81 ? -5.509 -4.036 -3.831 1.00 97.12 81 LEU A CA 1
ATOM 621 C C . LEU A 1 81 ? -5.828 -3.201 -5.074 1.00 97.12 81 LEU A C 1
ATOM 623 O O . LEU A 1 81 ? -6.986 -2.843 -5.294 1.00 97.12 81 LEU A O 1
ATOM 627 N N . GLY A 1 82 ? -4.820 -2.971 -5.913 1.00 98.19 82 GLY A N 1
ATOM 628 C CA . GLY A 1 82 ? -4.965 -2.312 -7.211 1.00 98.19 82 GLY A CA 1
ATOM 629 C C . GLY A 1 82 ? -4.044 -2.932 -8.259 1.00 98.19 82 GLY A C 1
ATOM 630 O O . GLY A 1 82 ? -2.914 -3.303 -7.954 1.00 98.19 82 GLY A O 1
ATOM 631 N N . SER A 1 83 ? -4.524 -3.072 -9.499 1.00 98.25 83 SER A N 1
ATOM 632 C CA . SER A 1 83 ? -3.686 -3.529 -10.627 1.00 98.25 83 SER A CA 1
ATOM 633 C C . SER A 1 83 ? -3.179 -2.391 -11.512 1.00 98.25 83 SER A C 1
ATOM 635 O O . SER A 1 83 ? -2.295 -2.619 -12.341 1.00 98.25 83 SER A O 1
ATOM 637 N N . ASP A 1 84 ? -3.737 -1.185 -11.345 1.00 98.12 84 ASP A N 1
ATOM 638 C CA . ASP A 1 84 ? -3.490 -0.004 -12.186 1.00 98.12 84 ASP A CA 1
ATOM 639 C C . ASP A 1 84 ? -3.579 -0.320 -13.691 1.00 98.12 84 ASP A C 1
ATOM 641 O O . ASP A 1 84 ? -2.701 0.009 -14.499 1.00 98.12 84 ASP A O 1
ATOM 645 N N . ALA A 1 85 ? -4.595 -1.102 -14.056 1.00 98.00 85 ALA A N 1
ATOM 646 C CA . ALA A 1 85 ? -4.776 -1.595 -15.409 1.00 98.00 85 ALA A CA 1
ATOM 647 C C . ALA A 1 85 ? -5.111 -0.439 -16.361 1.00 98.00 85 ALA A C 1
ATOM 649 O O . ALA A 1 85 ? -6.127 0.231 -16.204 1.00 98.00 85 ALA A O 1
ATOM 650 N N . HIS A 1 86 ? -4.270 -0.252 -17.376 1.00 97.75 86 HIS A N 1
ATOM 651 C CA . HIS A 1 86 ? -4.493 0.691 -18.479 1.00 97.75 86 HIS A CA 1
ATOM 652 C C . HIS A 1 86 ? -4.868 -0.030 -19.790 1.00 97.75 86 HIS A C 1
ATOM 654 O O . HIS A 1 86 ? -5.092 0.607 -20.814 1.00 97.75 86 HIS A O 1
ATOM 660 N N . HIS A 1 87 ? -4.945 -1.364 -19.755 1.00 98.06 87 HIS A N 1
ATOM 661 C CA . HIS A 1 87 ? -5.438 -2.231 -20.825 1.00 98.06 87 HIS A CA 1
ATOM 662 C C . HIS A 1 87 ? -6.300 -3.347 -20.205 1.00 98.06 87 HIS A C 1
ATOM 664 O O . HIS A 1 87 ? -5.964 -3.784 -19.099 1.00 98.06 87 HIS A O 1
ATOM 670 N N . PRO A 1 88 ? -7.364 -3.845 -20.869 1.00 98.25 88 PRO A N 1
ATOM 671 C CA . PRO A 1 88 ? -8.210 -4.917 -20.332 1.00 98.25 88 PRO A CA 1
ATOM 672 C C . PRO A 1 88 ? -7.431 -6.145 -19.839 1.00 98.25 88 PRO A C 1
ATOM 674 O O . PRO A 1 88 ? -7.691 -6.637 -18.745 1.00 98.25 88 PRO A O 1
ATOM 677 N N . ASP A 1 89 ? -6.401 -6.565 -20.573 1.00 97.19 89 ASP A N 1
ATOM 678 C CA . ASP A 1 89 ? -5.574 -7.729 -20.204 1.00 97.19 89 ASP A CA 1
ATOM 679 C C . ASP A 1 89 ? -4.731 -7.524 -18.933 1.00 97.19 89 ASP A C 1
ATOM 681 O O . ASP A 1 89 ? -4.148 -8.467 -18.403 1.00 97.19 89 ASP A O 1
ATOM 685 N N . GLN A 1 90 ? -4.635 -6.291 -18.429 1.00 98.19 90 GLN A N 1
ATOM 686 C CA . GLN A 1 90 ? -3.920 -5.980 -17.190 1.00 98.19 90 GLN A CA 1
ATOM 687 C C . GLN A 1 90 ? -4.826 -6.053 -15.958 1.00 98.19 90 GLN A C 1
ATOM 689 O O . GLN A 1 90 ? -4.328 -5.953 -14.834 1.00 98.19 90 GLN A O 1
ATOM 694 N N . VAL A 1 91 ? -6.142 -6.211 -16.135 1.00 98.38 91 VAL A N 1
ATOM 695 C CA . VAL A 1 91 ? -7.083 -6.308 -15.017 1.00 98.38 91 VAL A CA 1
ATOM 696 C C . VAL A 1 91 ? -6.718 -7.512 -14.157 1.00 98.38 91 VAL A C 1
ATOM 698 O O . VAL A 1 91 ? -6.715 -8.654 -14.603 1.00 98.38 91 VAL A O 1
ATOM 701 N N . GLY A 1 92 ? -6.386 -7.241 -12.897 1.00 97.94 92 GLY A N 1
ATOM 702 C CA . GLY A 1 92 ? -6.001 -8.277 -11.942 1.00 97.94 92 GLY A CA 1
ATOM 703 C C . GLY A 1 92 ? -4.580 -8.824 -12.113 1.00 97.94 92 GLY A C 1
ATOM 704 O O . GLY A 1 92 ? -4.158 -9.656 -11.307 1.00 97.94 92 GLY A O 1
ATOM 705 N N . ALA A 1 93 ? -3.814 -8.342 -13.098 1.00 98.31 93 ALA A N 1
ATOM 706 C CA . ALA A 1 93 ? -2.437 -8.769 -13.310 1.00 98.31 93 ALA A CA 1
ATOM 707 C C . ALA A 1 93 ? -1.590 -8.494 -12.059 1.00 98.31 93 ALA A C 1
ATOM 709 O O . ALA A 1 93 ? -1.572 -7.374 -11.547 1.00 98.31 93 ALA 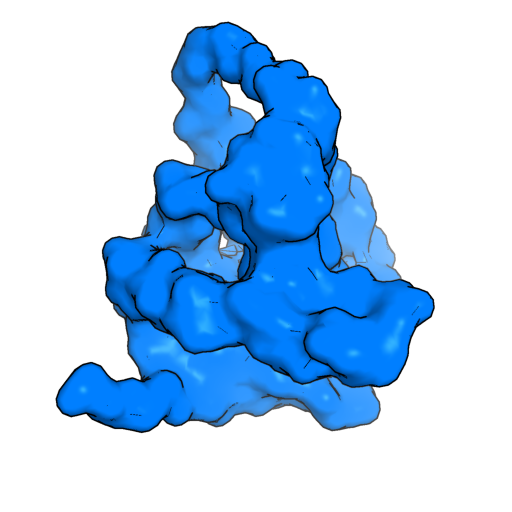A O 1
ATOM 710 N N . GLY A 1 94 ? -0.888 -9.510 -11.555 1.00 98.12 94 GLY A N 1
ATOM 711 C CA . GLY A 1 94 ? -0.019 -9.390 -10.383 1.00 98.12 94 GLY A CA 1
ATOM 712 C C . GLY A 1 94 ? -0.735 -9.362 -9.021 1.00 98.12 94 GLY A C 1
ATOM 713 O O . GLY A 1 94 ? -0.090 -9.140 -7.995 1.00 98.12 94 GLY A O 1
ATOM 714 N N . LEU A 1 95 ? -2.066 -9.531 -8.964 1.00 97.62 95 LEU A N 1
ATOM 715 C CA . LEU A 1 95 ? -2.793 -9.473 -7.686 1.00 97.62 95 LEU A CA 1
ATOM 716 C C . LEU A 1 95 ? -2.556 -10.701 -6.797 1.00 97.62 95 LEU A C 1
ATOM 718 O O . LEU A 1 95 ? -2.663 -10.590 -5.577 1.00 97.62 95 LEU A O 1
ATOM 722 N N . ILE A 1 96 ? -2.205 -11.856 -7.369 1.00 97.00 96 ILE A N 1
ATOM 723 C CA . ILE A 1 96 ? -1.839 -13.047 -6.585 1.00 97.00 96 ILE A CA 1
ATOM 724 C C . ILE A 1 96 ? -0.552 -12.764 -5.799 1.00 97.00 96 ILE A C 1
ATOM 726 O O . ILE A 1 96 ? -0.463 -13.061 -4.607 1.00 97.00 96 ILE A O 1
ATOM 730 N N . GLU A 1 97 ? 0.423 -12.138 -6.446 1.00 98.19 97 GLU A N 1
ATOM 731 C CA . GLU A 1 97 ? 1.685 -11.688 -5.872 1.00 98.19 97 GLU A CA 1
ATOM 732 C C . GLU A 1 97 ? 1.448 -10.600 -4.819 1.00 98.19 97 GLU A C 1
ATOM 734 O O . GLU A 1 97 ? 1.994 -10.687 -3.720 1.00 98.19 97 GLU A O 1
ATOM 739 N N . ALA A 1 98 ? 0.561 -9.637 -5.093 1.00 98.31 98 ALA A N 1
ATOM 740 C CA . ALA A 1 98 ? 0.170 -8.617 -4.118 1.00 98.31 98 ALA A CA 1
ATOM 741 C C . ALA A 1 98 ? -0.462 -9.228 -2.859 1.00 98.31 98 ALA A C 1
ATOM 743 O O . ALA A 1 98 ? -0.094 -8.865 -1.744 1.00 98.31 98 ALA A O 1
ATOM 744 N N . VAL A 1 99 ? -1.355 -10.211 -3.008 1.00 97.75 99 VAL A N 1
ATOM 745 C CA . VAL A 1 99 ? -1.945 -10.935 -1.870 1.00 97.75 99 VAL A CA 1
ATOM 746 C C . VAL A 1 99 ? -0.879 -11.696 -1.077 1.00 97.75 99 VAL A C 1
ATOM 748 O O . VAL A 1 99 ? -0.936 -11.723 0.154 1.00 97.75 99 VAL A O 1
ATOM 751 N N . ARG A 1 100 ? 0.117 -12.295 -1.742 1.00 97.75 100 ARG A N 1
ATOM 752 C CA . ARG A 1 100 ? 1.247 -12.945 -1.054 1.00 97.75 100 ARG A CA 1
ATOM 753 C C . ARG A 1 100 ? 2.059 -11.939 -0.239 1.00 97.75 100 ARG A C 1
ATOM 755 O O . ARG A 1 100 ? 2.296 -12.205 0.936 1.00 97.75 100 ARG A O 1
ATOM 762 N N . LEU A 1 101 ? 2.387 -10.783 -0.815 1.00 98.50 101 LEU A N 1
ATOM 763 C CA . LEU A 1 101 ? 3.122 -9.711 -0.138 1.00 98.50 101 LEU A CA 1
ATOM 764 C C . LEU A 1 101 ? 2.356 -9.165 1.079 1.00 98.50 101 LEU A C 1
ATOM 766 O O . LEU A 1 101 ? 2.917 -9.012 2.160 1.00 98.50 101 LEU A O 1
ATOM 770 N N . ILE A 1 102 ? 1.044 -8.947 0.936 1.00 98.38 102 ILE A N 1
ATOM 771 C CA . ILE A 1 102 ? 0.155 -8.527 2.032 1.00 98.38 102 ILE A CA 1
ATOM 772 C C . ILE A 1 102 ? 0.186 -9.539 3.181 1.00 98.38 102 ILE A C 1
ATOM 774 O O . ILE A 1 102 ? 0.293 -9.162 4.348 1.00 98.38 102 ILE A O 1
ATOM 778 N N . ARG A 1 103 ? 0.127 -10.837 2.867 1.00 97.94 103 ARG A N 1
ATOM 779 C CA . ARG A 1 103 ? 0.238 -11.898 3.877 1.00 97.94 103 ARG A CA 1
ATOM 780 C C . ARG A 1 103 ? 1.607 -11.922 4.542 1.00 97.94 103 ARG A C 1
ATOM 782 O O . ARG A 1 103 ? 1.678 -12.164 5.742 1.00 97.94 103 ARG A O 1
ATOM 789 N N . GLU A 1 104 ? 2.669 -11.715 3.774 1.00 98.31 104 GLU A N 1
ATOM 790 C CA . GLU A 1 104 ? 4.042 -11.671 4.277 1.00 98.31 104 GLU A CA 1
ATOM 791 C C . GLU A 1 104 ? 4.268 -10.499 5.239 1.00 98.31 104 GLU A C 1
ATOM 793 O O . GLU A 1 104 ? 4.943 -10.663 6.252 1.00 98.31 104 GLU A O 1
ATOM 798 N N . ALA A 1 105 ? 3.632 -9.353 4.988 1.0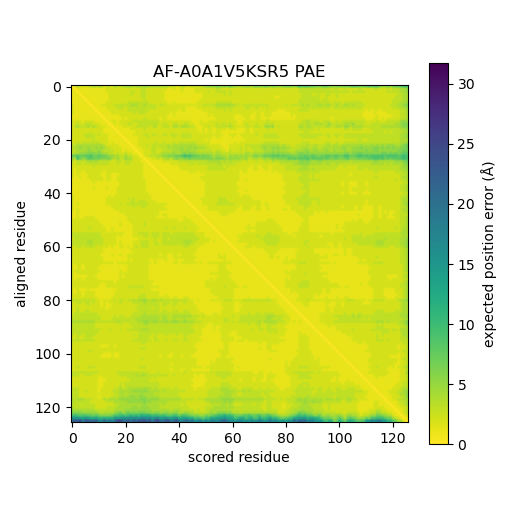0 98.56 105 ALA A N 1
ATOM 799 C CA . ALA A 1 105 ? 3.642 -8.218 5.908 1.00 98.56 105 ALA A CA 1
ATOM 800 C C . ALA A 1 105 ? 2.852 -8.462 7.211 1.00 98.56 105 ALA A C 1
ATOM 802 O O . ALA A 1 105 ? 3.042 -7.725 8.171 1.00 98.56 105 ALA A O 1
ATOM 803 N N . GLY A 1 106 ? 1.992 -9.490 7.265 1.00 98.38 106 GLY A N 1
ATOM 804 C CA . GLY A 1 106 ? 1.263 -9.910 8.472 1.00 98.38 106 GLY A CA 1
ATOM 805 C C . GLY A 1 106 ? -0.261 -9.762 8.405 1.00 98.38 106 GLY A C 1
ATOM 806 O O . GLY A 1 106 ? -0.973 -10.221 9.305 1.00 98.38 106 GLY A O 1
ATOM 807 N N . TYR A 1 107 ? -0.798 -9.177 7.333 1.00 98.50 107 TYR A N 1
ATOM 808 C CA . TYR A 1 107 ? -2.237 -8.972 7.186 1.00 98.50 107 TYR A CA 1
ATOM 809 C C . TYR A 1 107 ? -3.002 -10.293 7.000 1.00 98.50 107 TYR A C 1
ATOM 811 O O . TYR A 1 107 ? -2.535 -11.254 6.383 1.00 98.50 107 TYR A O 1
ATOM 819 N N . LYS A 1 108 ? -4.243 -10.319 7.502 1.00 97.62 108 LYS A N 1
ATOM 820 C CA . LYS A 1 108 ? -5.202 -11.437 7.349 1.00 97.62 108 LYS A CA 1
ATOM 821 C C . LYS A 1 108 ? -6.444 -11.057 6.539 1.00 97.62 108 LYS A C 1
ATOM 823 O O . LYS A 1 108 ? -7.206 -11.928 6.120 1.00 97.62 108 LYS A O 1
ATOM 828 N N . GLU A 1 109 ? -6.634 -9.767 6.320 1.00 97.88 109 GLU A N 1
ATOM 829 C CA . GLU A 1 109 ? -7.775 -9.172 5.643 1.00 97.88 109 GLU A CA 1
ATOM 830 C C . GLU A 1 109 ? -7.313 -8.034 4.738 1.00 97.88 109 GLU A C 1
ATOM 832 O O . GLU A 1 109 ? -6.244 -7.460 4.947 1.00 97.88 109 GLU A O 1
ATOM 837 N N . ILE A 1 110 ? -8.135 -7.736 3.740 1.00 98.12 110 ILE A N 1
ATOM 838 C CA . ILE A 1 110 ? -8.026 -6.555 2.889 1.00 98.12 110 ILE A CA 1
ATOM 839 C C . ILE A 1 110 ? -9.283 -5.706 3.052 1.00 98.12 110 ILE A C 1
ATOM 841 O O . ILE A 1 110 ? -10.366 -6.214 3.356 1.00 98.12 110 ILE A O 1
ATOM 845 N N . THR A 1 111 ? -9.153 -4.413 2.804 1.00 98.50 111 THR A N 1
ATOM 846 C CA . THR A 1 111 ? -10.252 -3.458 2.848 1.00 98.50 111 THR A CA 1
ATOM 847 C C . THR A 1 111 ? -10.815 -3.236 1.452 1.00 98.50 111 THR A C 1
ATOM 849 O O . THR A 1 111 ? -10.079 -2.952 0.516 1.00 98.50 111 THR A O 1
ATOM 852 N N . VAL A 1 112 ? -12.138 -3.319 1.323 1.00 98.12 112 VAL A N 1
ATOM 853 C CA . VAL A 1 112 ? -12.879 -2.921 0.120 1.00 98.12 112 VAL A CA 1
ATOM 854 C C . VAL A 1 112 ? -13.785 -1.738 0.424 1.00 98.12 112 VAL A C 1
ATOM 856 O O . VAL A 1 112 ? -14.187 -1.532 1.572 1.00 98.12 112 VAL A O 1
ATOM 859 N N . PHE A 1 113 ? -14.151 -0.984 -0.608 1.00 98.19 113 PHE A N 1
ATOM 860 C CA . PHE A 1 113 ? -14.990 0.203 -0.482 1.00 98.19 113 PHE A CA 1
ATOM 861 C C . PHE A 1 113 ? -16.217 0.109 -1.388 1.00 98.19 113 PHE A C 1
ATOM 863 O O . PHE A 1 113 ? -16.133 -0.343 -2.525 1.00 98.19 113 PHE A O 1
ATOM 870 N N . SER A 1 114 ? -17.361 0.568 -0.882 1.00 97.94 114 SER A N 1
ATOM 871 C CA . SER A 1 114 ? -18.593 0.762 -1.652 1.00 97.94 114 SER A CA 1
ATOM 872 C C . SER A 1 114 ? -19.246 2.059 -1.202 1.00 97.94 114 SER A C 1
ATOM 874 O O . SER A 1 114 ? -19.520 2.217 -0.014 1.00 97.94 114 SER A O 1
ATOM 876 N N . ALA A 1 115 ? -19.478 2.999 -2.124 1.00 97.12 115 ALA A N 1
ATOM 877 C CA . ALA A 1 115 ? -19.979 4.341 -1.799 1.00 97.12 115 ALA A CA 1
ATOM 878 C C . ALA A 1 115 ? -19.199 4.995 -0.634 1.00 97.12 115 ALA A C 1
ATOM 880 O O . ALA A 1 115 ? -19.791 5.485 0.327 1.00 97.12 115 ALA A O 1
ATOM 881 N N . ARG A 1 116 ? -17.858 4.917 -0.692 1.00 96.75 116 ARG A N 1
ATOM 882 C CA . ARG A 1 116 ? -16.909 5.376 0.347 1.00 96.75 116 ARG A CA 1
ATOM 883 C C . ARG A 1 116 ? -17.031 4.689 1.717 1.00 96.75 116 ARG A C 1
ATOM 885 O O . ARG A 1 116 ? -16.311 5.022 2.651 1.00 96.75 116 ARG A O 1
ATOM 892 N N . LYS A 1 117 ? -17.896 3.681 1.859 1.00 97.56 117 LYS A N 1
ATOM 893 C CA . LYS A 1 117 ? -18.001 2.866 3.076 1.00 97.56 117 LYS A CA 1
ATOM 894 C C . LYS A 1 117 ? -17.028 1.699 2.997 1.00 97.56 117 LYS A C 1
ATOM 896 O O . LYS A 1 117 ? -17.117 0.875 2.085 1.00 97.56 117 LYS A O 1
ATOM 901 N N . ARG A 1 118 ? -16.112 1.632 3.963 1.00 96.94 118 ARG A N 1
ATOM 902 C CA . ARG A 1 118 ? -15.107 0.568 4.057 1.00 96.94 118 ARG A CA 1
ATOM 903 C C . ARG A 1 118 ? -15.679 -0.711 4.673 1.00 96.94 118 ARG A C 1
ATOM 905 O O . ARG A 1 118 ? -16.452 -0.646 5.628 1.00 96.94 118 ARG A O 1
ATOM 912 N N . ARG A 1 119 ? -15.242 -1.869 4.178 1.00 98.06 119 ARG A N 1
ATOM 913 C CA . ARG A 1 119 ? -15.531 -3.202 4.729 1.00 98.06 119 ARG A CA 1
ATOM 914 C C . ARG A 1 119 ? -14.279 -4.071 4.671 1.00 98.06 119 ARG A C 1
ATOM 916 O O . ARG A 1 119 ? -13.600 -4.081 3.650 1.00 98.06 119 ARG A O 1
ATOM 923 N N . GLN A 1 120 ? -14.013 -4.826 5.733 1.00 98.00 120 GLN A N 1
ATOM 924 C CA . GLN A 1 120 ? -12.932 -5.812 5.743 1.00 98.00 120 GLN A CA 1
ATOM 925 C C . GLN A 1 120 ? -13.388 -7.141 5.140 1.00 98.00 120 GLN A C 1
ATOM 927 O O . GLN A 1 120 ? -14.495 -7.610 5.415 1.00 98.00 120 GLN A O 1
ATOM 932 N N . ILE A 1 121 ? -12.530 -7.747 4.324 1.00 97.44 121 ILE A N 1
ATOM 933 C CA . ILE A 1 121 ? -12.714 -9.081 3.751 1.00 97.44 121 ILE A CA 1
ATOM 934 C C . ILE A 1 121 ? -11.513 -9.939 4.138 1.00 97.44 121 ILE A C 1
ATOM 936 O O . ILE A 1 121 ? -10.370 -9.604 3.831 1.00 97.44 121 ILE A O 1
ATOM 940 N N . LYS A 1 122 ? -11.777 -11.075 4.793 1.00 96.69 122 LYS A N 1
ATOM 941 C CA . LYS A 1 122 ? -10.743 -12.063 5.117 1.00 96.69 122 LYS A CA 1
ATOM 942 C C . LYS A 1 122 ? -10.161 -12.648 3.836 1.00 96.69 122 LYS A C 1
ATOM 944 O O . LYS A 1 122 ? -10.904 -13.059 2.947 1.00 96.69 122 LYS A O 1
ATOM 949 N N . MET A 1 123 ? -8.839 -12.736 3.770 1.00 93.69 123 MET A N 1
ATOM 950 C CA . MET A 1 123 ? -8.178 -13.397 2.651 1.00 93.69 123 MET A CA 1
ATOM 951 C C . MET A 1 123 ? -8.348 -14.924 2.765 1.00 93.69 123 MET A C 1
ATOM 953 O O . MET A 1 123 ? -8.166 -15.466 3.863 1.00 93.69 123 MET A O 1
ATOM 957 N N . PRO A 1 124 ? -8.643 -15.634 1.659 1.00 84.25 124 PRO A N 1
ATOM 958 C CA . PRO A 1 124 ? -8.859 -17.084 1.663 1.00 84.25 124 PRO A CA 1
ATOM 959 C C . PRO A 1 124 ? -7.601 -17.827 2.129 1.00 84.25 124 PRO A C 1
ATOM 961 O O . PRO A 1 124 ? -6.510 -17.363 1.799 1.00 84.25 124 PRO A O 1
ATOM 964 N N . PRO A 1 125 ? -7.714 -18.928 2.897 1.00 77.75 125 PRO A N 1
ATOM 965 C CA . PRO A 1 125 ? -6.560 -19.668 3.421 1.00 77.75 125 PRO A CA 1
ATOM 966 C C . PRO A 1 125 ? -5.570 -20.072 2.313 1.00 77.75 125 PRO A C 1
ATOM 968 O O . PRO A 1 125 ? -5.945 -20.133 1.144 1.00 77.75 125 PRO A O 1
ATOM 971 N N . ARG A 1 126 ? -4.299 -20.264 2.701 1.00 66.31 126 ARG A N 1
ATOM 972 C CA . ARG A 1 126 ? -3.229 -20.695 1.785 1.00 66.31 126 ARG A CA 1
ATOM 973 C C . ARG A 1 126 ? -3.508 -22.080 1.220 1.00 66.31 126 ARG A C 1
ATOM 975 O O . ARG A 1 126 ? -4.040 -22.907 1.992 1.00 66.31 126 ARG A O 1
#

Sequence (126 aa):
MQQAALSGLFDIIAHPDLIKKFAFRPSGDLRPLYEETAAVFKKAGVCAEVNSAGLRYPAGEIYPALDFLKCFFEHGVPVTLGSDAHHPDQVGAGLIEAVRLIREAGYKEITVFSARKRRQIKMPPR

Secondary structure (DSSP, 8-state):
-HHHHHTSS-SEE-STTGGGGGS----S--HHHHHHHHHHHHHHTPEEEEEGGGGGSTT-SPBSPHHHHHHHHHTT--EEEE---SSGGGTTTTHHHHHHHHHHHT-SEEEEEETTEEEEEEPPP-

Nearest PDB structures (foldseek):
  2yxo-assembly1_B  TM=9.529E-01  e=1.268E-09  Thermus thermophilus
  4gyf-assembly1_A  TM=7.508E-01  e=1.898E-02  Lactococcus lactis subsp. lactis Il1403
  4n2y-assembly6_D  TM=4.998E-01  e=3.425E-02  Archaeoglobus fulgidus
  8iwl-assembly1_B  TM=3.620E-01  e=2.263E-01  Acinetobacter baumannii
  3oe8-assembly2_B  TM=1.688E-01  e=2.130E+00  Homo sapiens

Solvent-accessible surface area (backbone atoms only — not comparable to full-atom values): 6974 Å² total; per-residue (Å²): 110,61,70,57,38,65,62,76,80,50,67,60,47,70,40,44,70,57,77,29,43,78,55,52,70,86,84,79,87,55,61,69,63,37,45,54,46,22,51,45,29,38,74,47,67,28,26,41,28,38,22,19,42,27,56,80,34,72,39,61,39,46,20,39,49,65,72,52,44,28,36,22,44,79,54,65,33,49,37,29,79,42,27,81,53,88,46,82,90,32,63,62,40,50,44,70,59,41,53,50,52,44,45,72,40,66,52,63,53,38,45,46,73,56,96,87,45,76,44,81,43,74,58,78,83,134

Radius of gyration: 13.92 Å; Cα contacts (8 Å, |Δi|>4): 215; chains: 1; bounding box: 40×37×34 Å

Foldseek 3Di:
DLVVLQPLPAQEDEQAPCVCQQPDDDDDDCLVVLLVSLLSNLVSNHAYEFEQCSCVGNSVATGPDLSSLLSNVVSVHAYAYYQPDPDPVSVCPRVVVSVVSNVVSPDQWHWDDDPNDIDTDGDDDD

pLDDT: mean 97.22, std 3.76, range [66.31, 98.81]

Mean predicted aligned error: 2.36 Å